Protein AF-A0A925RNS9-F1 (afdb_monomer)

Secondary structure (DSSP, 8-state):
-----------------------S---------------------HHHHHHHHHHHHHTT--HHHHHHHHHHHHHHHHHHHHHHHHHHHHHHHHTTSTTT--HHHHHHHHHHHHHT-

Radius of gyration: 34.18 Å; Cα contacts (8 Å, |Δi|>4): 17; chains: 1; bounding box: 109×57×57 Å

pLDDT: mean 77.47, std 22.99, range [34.75, 98.5]

Structure (mmCIF, N/CA/C/O backbone):
data_AF-A0A925RNS9-F1
#
_entry.id   AF-A0A925RNS9-F1
#
loop_
_atom_site.group_PDB
_atom_site.id
_atom_site.type_symbol
_atom_site.label_atom_id
_atom_site.label_alt_id
_atom_site.label_comp_id
_atom_site.label_asym_id
_atom_site.label_entity_id
_atom_site.label_seq_id
_atom_site.pdbx_PDB_ins_code
_atom_site.Cartn_x
_atom_site.Cartn_y
_atom_site.Cartn_z
_atom_site.occupancy
_atom_site.B_iso_or_equiv
_atom_site.auth_seq_id
_atom_site.auth_comp_id
_atom_site.auth_asym_id
_atom_site.auth_atom_id
_atom_site.pdbx_PDB_model_num
ATOM 1 N N . MET A 1 1 ? 68.727 16.557 -30.327 1.00 36.56 1 MET A N 1
ATOM 2 C CA . MET A 1 1 ? 68.602 17.552 -29.247 1.00 36.56 1 MET A CA 1
ATOM 3 C C . MET A 1 1 ? 67.139 17.585 -28.864 1.00 36.56 1 MET A C 1
ATOM 5 O O . MET A 1 1 ? 66.337 18.042 -29.663 1.00 36.56 1 MET A O 1
ATOM 9 N N . GLU A 1 2 ? 66.770 16.714 -27.924 1.00 36.66 2 GLU A N 1
ATOM 10 C CA . GLU A 1 2 ? 66.654 17.036 -26.476 1.00 36.66 2 GLU A CA 1
ATOM 11 C C . GLU A 1 2 ? 65.220 17.535 -26.229 1.00 36.66 2 GLU A C 1
ATOM 13 O O . GLU A 1 2 ? 64.859 18.603 -26.706 1.00 36.66 2 GLU A O 1
ATOM 18 N N . ILE A 1 3 ? 64.271 16.689 -25.787 1.00 37.25 3 ILE A N 1
ATOM 19 C CA . ILE A 1 3 ? 64.115 16.107 -24.426 1.00 37.25 3 ILE A CA 1
ATOM 20 C C . ILE A 1 3 ? 64.275 17.244 -23.386 1.00 37.25 3 ILE A C 1
ATOM 22 O O . ILE A 1 3 ? 65.263 17.954 -23.445 1.00 37.25 3 ILE A O 1
ATOM 26 N N . GLU A 1 4 ? 63.369 17.628 -22.492 1.00 42.41 4 GLU A N 1
ATOM 27 C CA . GLU A 1 4 ? 62.556 16.971 -21.464 1.00 42.41 4 GLU A CA 1
ATOM 28 C C . GLU A 1 4 ? 61.519 18.032 -21.014 1.00 42.41 4 GLU A C 1
ATOM 30 O O . GLU A 1 4 ? 61.744 19.230 -21.154 1.00 42.41 4 GLU A O 1
ATOM 35 N N . LEU A 1 5 ? 60.290 17.689 -20.624 1.00 40.31 5 LEU A N 1
ATOM 36 C CA . LEU A 1 5 ? 59.954 17.253 -19.263 1.00 40.31 5 LEU A CA 1
ATOM 37 C C . LEU A 1 5 ? 60.436 18.233 -18.162 1.00 40.31 5 LEU A C 1
ATOM 39 O O . LEU A 1 5 ? 61.612 18.520 -18.017 1.00 40.31 5 LEU A O 1
ATOM 43 N N . GLN A 1 6 ? 59.476 18.627 -17.316 1.00 34.75 6 GLN A N 1
ATOM 44 C CA . GLN A 1 6 ? 59.648 19.131 -15.945 1.00 34.75 6 GLN A CA 1
ATOM 45 C C . GLN A 1 6 ? 60.093 20.590 -15.747 1.00 34.75 6 GLN A C 1
AT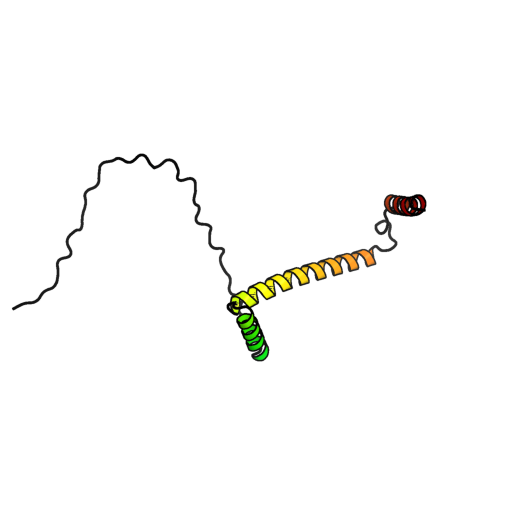OM 47 O O . GLN A 1 6 ? 61.257 20.940 -15.876 1.00 34.75 6 GLN A O 1
ATOM 52 N N . HIS A 1 7 ? 59.194 21.392 -15.171 1.00 39.34 7 HIS A N 1
ATOM 53 C CA . HIS A 1 7 ? 59.390 21.744 -13.762 1.00 39.34 7 HIS A CA 1
ATOM 54 C C . HIS A 1 7 ? 58.109 22.305 -13.144 1.00 39.34 7 HIS A C 1
ATOM 56 O O . HIS A 1 7 ? 57.724 23.457 -13.329 1.00 39.34 7 HIS A O 1
ATOM 62 N N . ALA A 1 8 ? 57.457 21.451 -12.365 1.00 44.03 8 ALA A N 1
ATOM 63 C CA . ALA A 1 8 ? 56.503 21.854 -11.360 1.00 44.03 8 ALA A CA 1
ATOM 64 C C . ALA A 1 8 ? 57.256 22.589 -10.246 1.00 44.03 8 ALA A C 1
ATOM 66 O O . ALA A 1 8 ? 57.851 21.922 -9.411 1.00 44.03 8 ALA A O 1
ATOM 67 N N . GLN A 1 9 ? 57.237 23.924 -10.214 1.00 40.00 9 GLN A N 1
ATOM 68 C CA . GLN A 1 9 ? 57.559 24.689 -9.002 1.00 40.00 9 GLN A CA 1
ATOM 69 C C . GLN A 1 9 ? 56.749 25.983 -8.928 1.00 40.0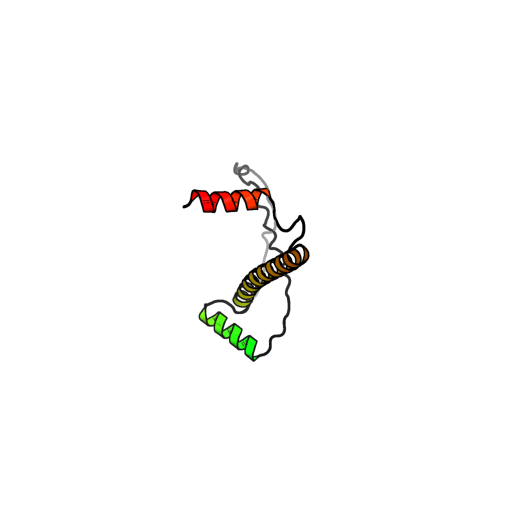0 9 GLN A C 1
ATOM 71 O O . GLN A 1 9 ? 57.149 27.043 -9.395 1.00 40.00 9 GLN A O 1
ATOM 76 N N . SER A 1 10 ? 55.582 25.890 -8.296 1.00 39.38 10 SER A N 1
ATOM 77 C CA . SER A 1 10 ? 54.915 27.027 -7.646 1.00 39.38 10 SER A CA 1
ATOM 78 C C . SER A 1 10 ? 54.172 26.535 -6.396 1.00 39.38 10 SER A C 1
ATOM 80 O O . SER A 1 10 ? 52.981 26.746 -6.205 1.00 39.38 10 SER A O 1
ATOM 82 N N . TYR A 1 11 ? 54.916 25.796 -5.577 1.00 35.31 11 TYR A N 1
ATOM 83 C CA . TYR A 1 11 ? 54.750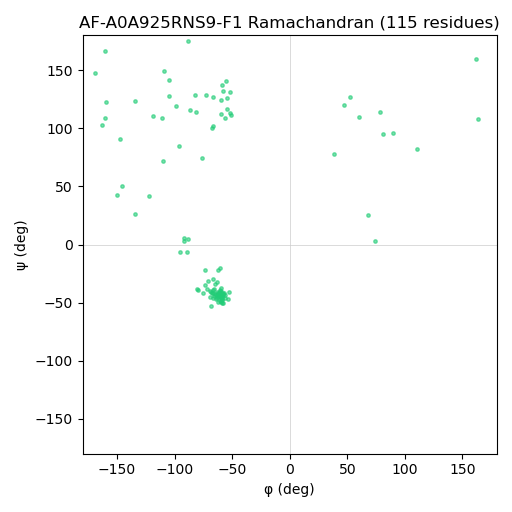 25.602 -4.135 1.00 35.31 11 TYR A CA 1
ATOM 84 C C . TYR A 1 11 ? 55.787 26.597 -3.558 1.00 35.31 11 TYR A C 1
ATOM 86 O O . TYR A 1 11 ? 56.930 26.526 -3.988 1.00 35.31 11 TYR A O 1
ATOM 94 N N . THR A 1 12 ? 55.534 27.635 -2.757 1.00 40.72 12 THR A N 1
ATOM 95 C CA . THR A 1 12 ? 54.648 27.833 -1.608 1.00 40.72 12 THR A CA 1
ATOM 96 C C . THR A 1 12 ? 54.380 29.331 -1.346 1.00 40.72 12 THR A C 1
ATOM 98 O O . THR A 1 12 ? 55.098 30.208 -1.811 1.00 40.72 12 THR A O 1
ATOM 101 N N . GLU A 1 13 ? 53.369 29.593 -0.509 1.00 36.41 13 GLU A N 1
ATOM 102 C CA . GLU A 1 13 ? 53.337 30.665 0.506 1.00 36.41 13 GLU A CA 1
ATOM 103 C C . GLU A 1 13 ? 53.466 32.144 0.088 1.00 36.41 13 GLU A C 1
ATOM 105 O O . GLU A 1 13 ? 54.552 32.704 -0.057 1.00 36.41 13 GLU A O 1
ATOM 110 N N . ARG A 1 14 ? 52.341 32.866 0.213 1.00 37.72 14 ARG A N 1
ATOM 111 C CA . ARG A 1 14 ? 52.259 33.946 1.215 1.00 37.72 14 ARG A CA 1
ATOM 112 C C . ARG A 1 14 ? 50.819 34.338 1.566 1.00 37.72 14 ARG A C 1
ATOM 114 O O . ARG A 1 14 ? 50.106 34.990 0.816 1.00 37.72 14 ARG A O 1
ATOM 121 N N . ARG A 1 15 ? 50.449 33.963 2.788 1.00 39.03 15 ARG A N 1
ATOM 122 C CA . ARG A 1 15 ? 49.405 34.535 3.654 1.00 39.03 15 ARG A CA 1
ATOM 123 C C . ARG A 1 15 ? 49.780 36.015 3.906 1.00 39.03 15 ARG A C 1
ATOM 125 O O . ARG A 1 15 ? 50.900 36.281 4.325 1.00 39.03 15 ARG A O 1
ATOM 132 N N . THR A 1 16 ? 48.962 37.031 3.639 1.00 41.75 16 THR A N 1
ATOM 133 C CA . THR A 1 16 ? 47.963 37.622 4.555 1.00 41.75 16 THR A CA 1
ATOM 134 C C . THR A 1 16 ? 47.565 39.020 4.052 1.00 41.75 16 THR A C 1
ATOM 136 O O . THR A 1 16 ? 48.368 39.671 3.387 1.00 41.75 16 THR A O 1
ATOM 139 N N . ARG A 1 17 ? 46.391 39.481 4.525 1.00 35.94 17 ARG A N 1
ATOM 140 C CA . ARG A 1 17 ? 45.796 40.841 4.543 1.00 35.94 17 ARG A CA 1
ATOM 141 C C . ARG A 1 17 ? 44.589 40.973 3.608 1.00 35.94 17 ARG A C 1
ATOM 143 O O . ARG A 1 17 ? 44.733 41.206 2.422 1.00 35.94 17 ARG A O 1
ATOM 150 N N . SER A 1 18 ? 43.409 40.557 4.064 1.00 39.28 18 SER A N 1
ATOM 151 C CA . SER A 1 18 ? 42.483 41.316 4.932 1.00 39.28 18 SER A CA 1
ATOM 152 C C . SER A 1 18 ? 41.645 42.318 4.143 1.00 39.28 18 SER A C 1
ATOM 154 O O . SER A 1 18 ? 42.087 43.441 3.928 1.00 39.28 18 SER A O 1
ATOM 156 N N . ALA A 1 19 ? 40.440 41.891 3.775 1.00 41.97 19 ALA A N 1
ATOM 157 C CA . ALA A 1 19 ? 39.186 42.641 3.850 1.00 41.97 19 ALA A CA 1
ATOM 158 C C . ALA A 1 19 ? 38.184 41.918 2.949 1.00 41.97 19 ALA A C 1
ATOM 160 O O . ALA A 1 19 ? 38.329 41.954 1.738 1.00 41.97 19 ALA A O 1
ATOM 161 N N . ASP A 1 20 ? 37.198 41.243 3.531 1.00 44.59 20 ASP A N 1
ATOM 162 C CA . ASP A 1 20 ? 35.839 41.589 3.136 1.00 44.59 20 ASP A CA 1
ATOM 163 C C . ASP A 1 20 ? 34.832 41.129 4.183 1.00 44.59 20 ASP A C 1
ATOM 165 O O . ASP A 1 20 ? 34.767 39.975 4.616 1.00 44.59 20 ASP A O 1
ATOM 169 N N . LEU A 1 21 ? 34.088 42.123 4.644 1.00 44.75 21 LEU A N 1
ATOM 170 C CA . LEU A 1 21 ? 33.055 42.056 5.656 1.00 44.75 21 LEU A CA 1
ATOM 171 C C . LEU A 1 21 ? 31.798 41.438 5.030 1.00 44.75 21 LEU A C 1
ATOM 173 O O . LEU A 1 21 ? 30.834 42.135 4.745 1.00 44.75 21 LEU A O 1
ATOM 177 N N . ALA A 1 22 ? 31.812 40.124 4.806 1.00 42.25 22 ALA A N 1
ATOM 178 C CA . ALA A 1 22 ? 30.645 39.367 4.336 1.00 42.25 22 ALA A CA 1
ATOM 179 C C . ALA A 1 22 ? 30.438 38.051 5.118 1.00 42.25 22 ALA A C 1
ATOM 181 O O . ALA A 1 22 ? 29.884 37.083 4.612 1.00 42.25 22 ALA A O 1
ATOM 182 N N . GLY A 1 23 ? 30.906 38.002 6.371 1.00 40.56 23 GLY A N 1
ATOM 183 C CA . GLY A 1 23 ? 30.860 36.811 7.233 1.00 40.56 23 GLY A CA 1
ATOM 184 C C . GLY A 1 23 ? 29.631 36.680 8.141 1.00 40.56 23 GLY A C 1
ATOM 185 O O . GLY A 1 23 ? 29.596 35.774 8.964 1.00 40.56 23 GLY A O 1
ATOM 186 N N . TRP A 1 24 ? 28.633 37.562 8.031 1.00 41.97 24 TRP A N 1
ATOM 187 C CA . TRP A 1 24 ? 27.501 37.621 8.971 1.00 41.97 24 TRP A CA 1
ATOM 188 C C . TRP A 1 24 ? 26.135 37.449 8.296 1.00 41.97 24 TRP A C 1
ATOM 190 O O . TRP A 1 24 ? 25.192 38.135 8.651 1.00 41.97 24 TRP A O 1
ATOM 200 N N . LEU A 1 25 ? 26.014 36.525 7.337 1.00 39.09 25 LEU A N 1
ATOM 201 C CA . LEU A 1 25 ? 24.726 35.964 6.886 1.00 39.09 25 LEU A CA 1
ATOM 202 C C . LEU A 1 25 ? 24.887 34.510 6.388 1.00 39.09 25 LEU A C 1
ATOM 204 O O . LEU A 1 25 ? 24.318 34.130 5.372 1.00 39.09 25 LEU A O 1
ATOM 208 N N . PHE A 1 26 ? 25.662 33.666 7.078 1.00 47.12 26 PHE A N 1
ATOM 209 C CA . PHE A 1 26 ? 25.655 32.217 6.815 1.00 47.12 26 PHE A CA 1
ATOM 210 C C . PHE A 1 26 ? 24.998 31.481 7.982 1.00 47.12 26 PHE A C 1
ATOM 212 O O . PHE A 1 26 ? 25.633 30.850 8.824 1.00 47.12 26 PHE A O 1
ATOM 219 N N . SER A 1 27 ? 23.678 31.640 8.052 1.00 46.56 27 SER A N 1
ATOM 220 C CA . SER A 1 27 ? 22.807 30.854 8.914 1.00 46.56 27 SER A CA 1
ATOM 221 C C . SER A 1 27 ? 22.806 29.394 8.440 1.00 46.56 27 SER A C 1
ATOM 223 O O . SER A 1 27 ? 22.128 29.071 7.474 1.00 46.56 27 SER A O 1
ATOM 225 N N . TRP A 1 28 ? 23.548 28.528 9.134 1.00 50.81 28 TRP A N 1
ATOM 226 C CA . TRP A 1 28 ? 23.266 27.096 9.317 1.00 50.81 28 TRP A CA 1
ATOM 227 C C . TRP A 1 28 ? 22.693 26.345 8.100 1.00 50.81 28 TRP A C 1
ATOM 229 O O . TRP A 1 28 ? 21.516 25.995 8.078 1.00 50.81 28 TRP A O 1
ATOM 239 N N . GLN A 1 29 ? 23.534 25.991 7.126 1.00 55.22 29 GLN A N 1
ATOM 240 C CA . GLN A 1 29 ? 23.206 24.900 6.205 1.00 55.22 29 GLN A CA 1
ATOM 241 C C . GLN A 1 29 ? 23.866 23.618 6.725 1.00 55.22 29 GLN A C 1
ATOM 243 O O . GLN A 1 29 ? 24.982 23.267 6.349 1.00 55.22 29 GLN A O 1
ATOM 248 N N . LEU A 1 30 ? 23.185 22.931 7.646 1.00 59.78 30 LEU A N 1
ATOM 249 C CA . LEU A 1 30 ? 23.452 21.514 7.890 1.00 59.78 30 LEU A CA 1
ATOM 250 C C . LEU A 1 30 ? 23.326 20.798 6.534 1.00 59.78 30 LEU A C 1
ATOM 252 O O . LEU A 1 30 ? 22.281 20.954 5.893 1.00 59.78 30 LEU A O 1
ATOM 256 N N . PRO A 1 31 ? 24.321 20.025 6.062 1.00 55.53 31 PRO A N 1
ATOM 257 C CA . PRO A 1 31 ? 24.054 19.093 4.982 1.00 55.53 31 PRO A CA 1
ATOM 258 C C . PRO A 1 31 ? 22.972 18.152 5.507 1.00 55.53 31 PRO A C 1
ATOM 260 O O . PRO A 1 31 ? 23.197 17.414 6.468 1.00 55.53 31 PRO A O 1
ATOM 263 N N . ALA A 1 32 ? 21.772 18.228 4.932 1.00 58.31 32 ALA A N 1
ATOM 264 C CA . ALA A 1 32 ? 20.752 17.225 5.159 1.00 58.31 32 ALA A CA 1
ATOM 265 C C . ALA A 1 32 ? 21.414 15.869 4.889 1.00 58.31 32 ALA A C 1
ATOM 267 O O . ALA A 1 32 ? 21.829 15.594 3.763 1.00 58.31 32 ALA A O 1
ATOM 268 N N . MET A 1 33 ? 21.598 15.067 5.942 1.00 57.94 33 MET A N 1
ATOM 269 C CA . MET A 1 33 ? 22.063 13.694 5.815 1.00 57.94 33 MET A CA 1
ATOM 270 C C . MET A 1 33 ? 21.154 13.022 4.792 1.00 57.94 33 MET A C 1
ATOM 272 O O . MET A 1 33 ? 19.958 12.875 5.045 1.00 57.94 33 MET A O 1
ATOM 276 N N . ILE A 1 34 ? 21.696 12.646 3.632 1.00 60.72 34 ILE A N 1
ATOM 277 C CA . ILE A 1 34 ? 20.986 11.767 2.706 1.00 60.72 34 ILE A CA 1
ATOM 278 C C . ILE A 1 34 ? 20.622 10.534 3.544 1.00 60.72 34 ILE A C 1
ATOM 280 O O . ILE A 1 34 ? 21.536 9.897 4.080 1.00 60.72 34 ILE A O 1
ATOM 284 N N . PRO A 1 35 ? 19.329 10.235 3.765 1.00 64.44 35 PRO A N 1
ATOM 285 C CA . PRO A 1 35 ? 18.957 9.124 4.624 1.00 64.44 35 PRO A CA 1
ATOM 286 C C . PRO A 1 35 ? 19.580 7.853 4.050 1.00 64.44 35 PRO A C 1
ATOM 288 O O . PRO A 1 35 ? 19.501 7.615 2.845 1.00 64.44 35 PRO A O 1
ATOM 291 N N . ALA A 1 36 ? 20.230 7.062 4.904 1.00 76.12 36 ALA A N 1
ATOM 292 C CA . ALA A 1 36 ? 20.906 5.840 4.489 1.00 76.12 36 ALA A CA 1
ATOM 293 C C . ALA A 1 36 ? 19.908 4.908 3.781 1.00 76.12 36 ALA A C 1
ATOM 295 O O . ALA A 1 36 ? 19.011 4.343 4.412 1.00 76.12 36 ALA A O 1
ATOM 296 N N . THR A 1 37 ? 20.045 4.761 2.465 1.00 79.50 37 THR A N 1
ATOM 297 C CA . THR A 1 37 ? 19.240 3.832 1.678 1.00 79.50 37 THR A CA 1
ATOM 298 C C . THR A 1 37 ? 19.697 2.408 1.979 1.00 79.50 37 THR A C 1
ATOM 300 O O . THR A 1 37 ? 20.884 2.089 1.937 1.00 79.50 37 THR A O 1
ATOM 303 N N . LYS A 1 38 ? 18.747 1.535 2.324 1.00 83.88 38 LYS A N 1
ATOM 304 C CA . LYS A 1 38 ? 18.995 0.100 2.506 1.00 83.88 38 LYS A CA 1
ATOM 305 C C . LYS A 1 38 ? 18.428 -0.643 1.304 1.00 83.88 38 LYS A C 1
ATOM 307 O O . LYS A 1 38 ? 17.259 -0.459 0.971 1.00 83.88 38 LYS A O 1
ATOM 312 N N . ASN A 1 39 ? 19.247 -1.476 0.667 1.00 86.44 39 ASN A N 1
ATOM 313 C CA . ASN A 1 39 ? 18.812 -2.288 -0.465 1.00 86.44 39 ASN A CA 1
ATOM 314 C C . ASN A 1 39 ? 18.101 -3.548 0.036 1.00 86.44 39 ASN A C 1
ATOM 316 O O . ASN A 1 39 ? 18.635 -4.283 0.864 1.00 86.44 39 ASN A O 1
ATOM 320 N N . PHE A 1 40 ? 16.900 -3.791 -0.484 1.00 84.94 40 PHE A N 1
ATOM 321 C CA . PHE A 1 40 ? 16.138 -5.015 -0.266 1.00 84.94 40 PHE A CA 1
ATOM 322 C C . PHE A 1 40 ? 16.100 -5.794 -1.582 1.00 84.94 40 PHE A C 1
ATOM 324 O O . PHE A 1 40 ? 15.479 -5.353 -2.549 1.00 84.94 40 PHE A O 1
ATOM 331 N N . HIS A 1 41 ? 16.815 -6.917 -1.641 1.00 88.56 41 HIS A N 1
ATOM 332 C CA . HIS A 1 41 ? 16.875 -7.755 -2.835 1.00 88.56 41 HIS A CA 1
ATOM 333 C C . HIS A 1 41 ? 15.711 -8.744 -2.831 1.00 88.56 41 HIS A C 1
ATOM 335 O O . HIS A 1 41 ? 15.632 -9.609 -1.962 1.00 88.56 41 HIS A O 1
ATOM 341 N N . LEU A 1 42 ? 14.824 -8.612 -3.814 1.00 87.31 42 LEU A N 1
ATOM 342 C CA . LEU A 1 42 ? 13.668 -9.480 -3.994 1.00 87.31 42 LEU A CA 1
ATOM 343 C C . LEU A 1 42 ? 13.783 -10.179 -5.356 1.00 87.31 42 LEU A C 1
ATOM 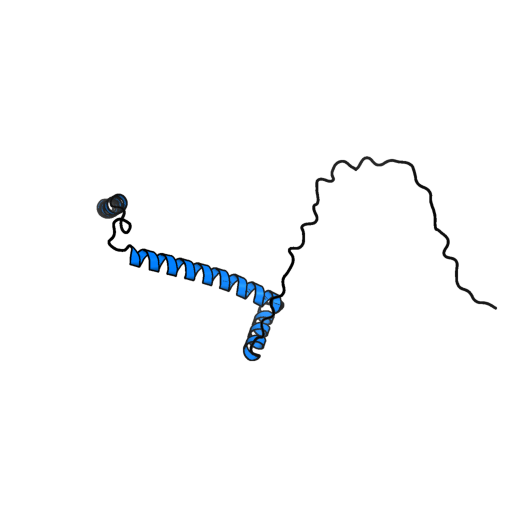345 O O . LEU A 1 42 ? 13.670 -9.497 -6.377 1.00 87.31 42 LEU A O 1
ATOM 349 N N . PRO A 1 43 ? 14.027 -11.501 -5.408 1.00 93.31 43 PRO A N 1
ATOM 350 C CA . PRO A 1 43 ? 13.958 -12.228 -6.667 1.00 93.31 43 PRO A CA 1
ATOM 351 C C . PRO A 1 43 ? 12.509 -12.231 -7.162 1.00 93.31 43 PRO A C 1
ATOM 353 O O . PRO A 1 43 ? 11.594 -12.596 -6.423 1.00 93.31 43 PRO A O 1
ATOM 356 N N . LEU A 1 44 ? 12.306 -11.807 -8.408 1.00 93.19 44 LEU A N 1
ATOM 357 C CA . LEU A 1 44 ? 10.996 -11.793 -9.051 1.00 93.19 44 LEU A CA 1
ATOM 358 C C . LEU A 1 44 ? 10.901 -12.944 -10.059 1.00 93.19 44 LEU A C 1
ATOM 360 O O . LEU A 1 44 ? 11.880 -13.200 -10.764 1.00 93.19 44 LEU A O 1
ATOM 364 N N . PRO A 1 45 ? 9.739 -13.611 -10.172 1.00 96.75 45 PRO A N 1
ATOM 365 C CA . PRO A 1 45 ? 9.453 -14.464 -11.319 1.00 96.75 45 PRO A CA 1
ATOM 366 C C . PRO A 1 45 ? 9.597 -13.669 -12.621 1.00 96.75 45 PRO A C 1
ATOM 368 O O . PRO A 1 45 ? 9.175 -12.514 -12.681 1.00 96.75 45 PRO A O 1
ATOM 371 N N . GLU A 1 46 ? 10.156 -14.289 -13.659 1.00 96.94 46 GLU A N 1
ATOM 372 C CA . GLU A 1 46 ? 10.476 -13.627 -14.935 1.00 96.94 46 GLU A CA 1
ATOM 373 C C . GLU A 1 46 ? 9.267 -12.901 -15.542 1.00 96.94 46 GLU A C 1
ATOM 375 O O . GLU A 1 46 ? 9.345 -11.710 -15.833 1.00 96.94 46 GLU A O 1
ATOM 380 N N . ALA A 1 47 ? 8.110 -13.568 -15.594 1.00 97.12 47 ALA A N 1
ATOM 381 C CA . ALA A 1 47 ? 6.876 -12.974 -16.108 1.00 97.12 47 ALA A CA 1
ATOM 382 C C . ALA A 1 47 ? 6.475 -11.685 -15.364 1.00 97.12 47 ALA A C 1
ATOM 384 O O . ALA A 1 47 ? 6.086 -10.699 -15.985 1.00 97.12 47 ALA A O 1
ATOM 385 N N . PHE A 1 48 ? 6.616 -11.670 -14.035 1.00 95.12 48 PHE A N 1
ATOM 386 C CA . PHE A 1 48 ? 6.278 -10.498 -13.229 1.00 95.12 48 PHE A CA 1
ATOM 387 C C . PHE A 1 48 ? 7.316 -9.379 -13.378 1.00 95.12 48 PHE A C 1
ATOM 389 O O . PHE A 1 48 ? 6.970 -8.198 -13.376 1.00 95.12 48 PHE A O 1
ATOM 396 N N . TYR A 1 49 ? 8.593 -9.735 -13.540 1.00 95.81 49 TYR A N 1
ATOM 397 C CA . TYR A 1 49 ? 9.640 -8.767 -13.856 1.00 95.81 49 TYR A CA 1
ATOM 398 C C . TYR A 1 49 ? 9.356 -8.048 -15.184 1.00 95.81 49 TYR A C 1
ATOM 400 O O . TYR A 1 49 ? 9.462 -6.819 -15.253 1.00 95.81 49 TYR A O 1
ATOM 408 N N . ASP A 1 50 ? 8.963 -8.792 -16.219 1.00 97.00 50 ASP A N 1
ATOM 409 C CA . ASP A 1 50 ? 8.659 -8.229 -17.534 1.00 97.00 50 ASP A CA 1
ATOM 410 C C . ASP A 1 50 ? 7.412 -7.345 -17.517 1.00 97.00 50 ASP A C 1
ATOM 412 O O . ASP A 1 50 ? 7.442 -6.243 -18.073 1.00 97.00 50 ASP A O 1
ATOM 416 N N . GLU A 1 51 ? 6.357 -7.769 -16.820 1.00 96.69 51 GLU A N 1
ATOM 417 C CA . GLU A 1 51 ? 5.144 -6.973 -16.616 1.00 96.69 51 GLU A CA 1
ATOM 418 C C . GLU A 1 51 ? 5.463 -5.641 -15.922 1.00 96.69 51 GLU A C 1
ATOM 420 O O . GLU A 1 51 ? 5.137 -4.567 -16.435 1.00 96.69 51 GLU A O 1
ATOM 425 N N . LEU A 1 52 ? 6.197 -5.689 -14.806 1.00 96.00 52 LEU A N 1
ATOM 426 C CA . LEU A 1 52 ? 6.622 -4.504 -14.061 1.00 96.00 52 LEU A CA 1
ATOM 427 C C . LEU A 1 52 ? 7.454 -3.554 -14.934 1.00 96.00 52 LEU A C 1
ATOM 429 O O . LEU A 1 52 ? 7.300 -2.332 -14.874 1.00 96.00 52 LEU A O 1
ATOM 433 N N . LYS A 1 53 ? 8.339 -4.111 -15.765 1.00 96.94 53 LYS A N 1
ATOM 434 C CA . LYS A 1 53 ? 9.180 -3.344 -16.686 1.00 96.94 53 LYS A CA 1
ATOM 435 C C . LYS A 1 53 ? 8.380 -2.751 -17.848 1.00 96.94 53 LYS A C 1
ATOM 437 O O . LYS A 1 53 ? 8.780 -1.700 -18.353 1.00 96.94 53 LYS A O 1
ATOM 442 N N . SER A 1 54 ? 7.309 -3.403 -18.299 1.00 98.06 54 SER A N 1
ATOM 443 C CA . SER A 1 54 ? 6.386 -2.854 -19.302 1.00 98.06 54 SER A CA 1
ATOM 444 C C . SER A 1 54 ? 5.607 -1.680 -18.722 1.00 98.06 54 SER A C 1
ATOM 446 O O . SER A 1 54 ? 5.696 -0.574 -19.248 1.00 98.06 54 SER A O 1
ATOM 448 N N . ALA A 1 55 ? 4.968 -1.882 -17.568 1.00 97.62 55 ALA A N 1
ATOM 449 C CA . ALA A 1 55 ? 4.193 -0.850 -16.887 1.00 97.62 55 ALA A CA 1
ATOM 450 C C . ALA A 1 55 ? 5.044 0.392 -16.572 1.00 97.62 55 ALA A C 1
ATOM 452 O O . ALA A 1 55 ? 4.631 1.520 -16.829 1.00 97.62 55 ALA A O 1
ATOM 453 N N . ALA A 1 56 ? 6.281 0.198 -16.099 1.00 97.94 56 ALA A N 1
ATOM 454 C CA . ALA A 1 56 ? 7.210 1.298 -15.855 1.00 97.94 56 ALA A CA 1
ATOM 455 C C . ALA A 1 56 ? 7.543 2.094 -17.133 1.00 97.94 56 ALA A C 1
ATOM 457 O O . ALA A 1 56 ? 7.628 3.322 -17.090 1.00 97.94 56 ALA A O 1
ATOM 458 N N . ARG A 1 57 ? 7.703 1.407 -18.276 1.00 97.88 57 ARG A N 1
ATOM 459 C CA . ARG A 1 57 ? 7.942 2.050 -19.577 1.00 97.88 57 ARG A CA 1
ATOM 460 C C . ARG A 1 57 ? 6.737 2.861 -20.041 1.00 97.88 57 ARG A C 1
ATOM 462 O O . ARG A 1 57 ? 6.935 3.973 -20.520 1.00 97.88 57 ARG A O 1
ATOM 469 N N . GLU A 1 58 ? 5.526 2.341 -19.871 1.00 97.88 58 GLU A N 1
ATOM 470 C CA . GLU A 1 58 ? 4.282 3.032 -20.242 1.00 97.88 58 GLU A CA 1
ATOM 471 C C . GLU A 1 58 ? 4.116 4.362 -19.501 1.00 97.88 58 GLU A C 1
ATOM 473 O O . GLU A 1 58 ? 3.692 5.352 -20.094 1.00 97.88 58 GLU A O 1
ATOM 478 N N . VAL A 1 59 ? 4.521 4.417 -18.230 1.00 95.88 59 VAL A N 1
ATOM 479 C CA . VAL A 1 59 ? 4.463 5.643 -17.416 1.00 95.88 59 VAL A CA 1
ATOM 480 C C . VAL A 1 59 ? 5.745 6.486 -17.470 1.00 95.88 59 VAL A C 1
ATOM 482 O O . VAL A 1 59 ? 5.847 7.497 -16.778 1.00 95.88 59 VAL A O 1
ATOM 485 N N . GLY A 1 60 ? 6.740 6.086 -18.270 1.00 96.75 60 GLY A N 1
ATOM 486 C CA . GLY A 1 60 ? 7.995 6.824 -18.440 1.00 96.75 60 GLY A CA 1
ATOM 487 C C . GLY A 1 60 ? 8.896 6.861 -17.199 1.00 96.75 60 GLY A C 1
ATOM 488 O O . GLY A 1 60 ? 9.698 7.784 -17.051 1.00 96.75 60 GLY A O 1
ATOM 489 N N . LEU A 1 61 ? 8.785 5.879 -16.298 1.00 95.88 61 LEU A N 1
ATOM 490 C CA . LEU A 1 61 ? 9.579 5.799 -15.071 1.00 95.88 61 LEU A CA 1
ATOM 491 C C . LEU A 1 61 ? 10.612 4.661 -15.132 1.00 95.88 61 LEU A C 1
ATOM 493 O O . LEU A 1 61 ? 10.365 3.611 -15.726 1.00 95.88 61 LEU A O 1
ATOM 497 N N . PRO A 1 62 ? 11.771 4.799 -14.458 1.00 95.94 62 PRO A N 1
ATOM 498 C CA . PRO A 1 62 ? 12.652 3.661 -14.221 1.00 95.94 62 PRO A CA 1
ATOM 499 C C . PRO A 1 62 ? 11.926 2.562 -13.436 1.00 95.94 62 PRO A C 1
ATOM 501 O O . PRO A 1 62 ? 11.271 2.854 -12.435 1.00 95.94 62 PRO A O 1
ATOM 504 N N . ALA A 1 63 ? 12.110 1.296 -13.824 1.00 93.50 63 ALA A N 1
ATOM 505 C CA . ALA A 1 63 ? 11.424 0.153 -13.207 1.00 93.50 63 ALA A CA 1
ATOM 506 C C . ALA A 1 63 ? 11.580 0.099 -11.677 1.00 93.50 63 ALA A C 1
ATOM 508 O O . ALA A 1 63 ? 10.607 -0.125 -10.964 1.00 93.50 63 ALA A O 1
ATOM 509 N N . THR A 1 64 ? 12.775 0.393 -11.154 1.00 92.56 64 THR A N 1
ATOM 510 C CA . THR A 1 64 ? 13.021 0.451 -9.704 1.00 92.56 64 THR A CA 1
ATOM 511 C C . THR A 1 64 ? 12.187 1.529 -9.013 1.00 92.56 64 THR A C 1
ATOM 513 O O . THR A 1 64 ? 11.644 1.288 -7.938 1.00 92.56 64 THR A O 1
ATOM 516 N N . ARG A 1 65 ? 12.063 2.715 -9.622 1.00 94.12 65 ARG A N 1
ATOM 517 C CA . ARG A 1 65 ? 11.270 3.816 -9.062 1.00 94.12 65 ARG A CA 1
ATOM 518 C C . ARG A 1 65 ? 9.783 3.487 -9.107 1.00 94.12 65 ARG A C 1
ATOM 520 O O . ARG A 1 65 ? 9.099 3.651 -8.103 1.00 94.12 65 ARG A O 1
ATOM 527 N N . PHE A 1 66 ? 9.314 2.971 -10.240 1.00 95.94 66 PHE A N 1
ATOM 528 C CA . PHE A 1 66 ? 7.938 2.514 -10.391 1.00 95.94 66 PHE A CA 1
ATOM 529 C C . PHE A 1 66 ? 7.582 1.458 -9.334 1.00 95.94 66 PHE A C 1
ATOM 531 O O . PHE A 1 66 ? 6.577 1.587 -8.643 1.00 95.94 66 PHE A O 1
ATOM 538 N N . ALA A 1 67 ? 8.459 0.473 -9.116 1.00 93.81 67 ALA A N 1
ATOM 539 C CA . ALA A 1 67 ? 8.277 -0.547 -8.085 1.00 93.81 67 ALA A CA 1
ATOM 540 C C . ALA A 1 67 ? 8.198 0.048 -6.670 1.00 93.81 67 ALA A C 1
ATOM 542 O O . ALA A 1 67 ? 7.350 -0.352 -5.876 1.00 93.81 67 ALA A O 1
ATOM 543 N N . GLN A 1 68 ? 9.064 1.013 -6.344 1.00 93.56 68 GLN A N 1
ATOM 544 C CA . GLN A 1 68 ? 9.037 1.702 -5.050 1.00 93.56 68 GLN A CA 1
ATOM 545 C C . GLN A 1 68 ? 7.721 2.457 -4.829 1.00 93.56 68 GLN A C 1
ATOM 547 O O . GLN A 1 68 ? 7.144 2.374 -3.745 1.00 93.56 68 GLN A O 1
ATOM 552 N N . GLU A 1 69 ? 7.231 3.169 -5.843 1.00 95.12 69 GLU A N 1
ATOM 553 C CA . GLU A 1 69 ? 5.972 3.920 -5.774 1.00 95.12 69 GLU A CA 1
ATOM 554 C C . GLU A 1 69 ? 4.752 2.987 -5.688 1.00 95.12 69 GLU A C 1
ATOM 556 O O . GLU A 1 69 ? 3.855 3.215 -4.866 1.00 95.12 69 GLU A O 1
ATOM 561 N N . LEU A 1 70 ? 4.759 1.890 -6.453 1.00 96.06 70 LEU A N 1
ATOM 562 C CA . LEU A 1 70 ? 3.73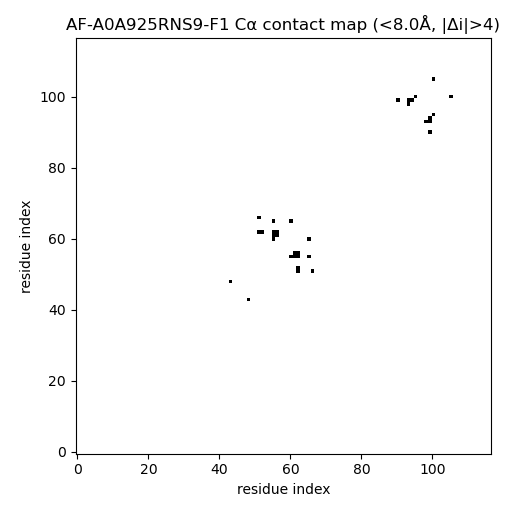7 0.846 -6.395 1.00 96.06 70 LEU A CA 1
ATOM 563 C C . LEU A 1 70 ? 3.683 0.203 -5.003 1.00 96.06 70 LEU A C 1
ATOM 565 O O . LEU A 1 70 ? 2.613 0.119 -4.402 1.00 96.06 70 LEU A O 1
ATOM 569 N N . MET A 1 71 ? 4.837 -0.185 -4.447 1.00 95.06 71 MET A N 1
ATOM 570 C CA . MET A 1 71 ? 4.924 -0.756 -3.099 1.00 95.06 71 MET A CA 1
ATOM 571 C C . MET A 1 71 ? 4.472 0.235 -2.028 1.00 95.06 71 MET A C 1
ATOM 573 O O . MET A 1 71 ? 3.744 -0.150 -1.117 1.00 95.06 71 MET A O 1
ATOM 577 N N . LYS A 1 72 ? 4.866 1.511 -2.128 1.00 96.19 72 LYS A N 1
ATOM 578 C CA . LYS A 1 72 ? 4.444 2.550 -1.180 1.00 96.19 72 LYS A CA 1
ATOM 579 C C . LYS A 1 72 ? 2.920 2.664 -1.135 1.00 96.19 72 LYS A C 1
ATOM 581 O O . LYS A 1 72 ? 2.333 2.587 -0.059 1.00 96.19 72 LYS A O 1
ATOM 586 N N . THR A 1 73 ? 2.294 2.772 -2.304 1.00 96.19 73 THR A N 1
ATOM 587 C CA . THR A 1 73 ? 0.832 2.852 -2.424 1.00 96.19 73 THR A CA 1
ATOM 588 C C . THR A 1 73 ? 0.161 1.578 -1.903 1.00 96.19 73 THR A C 1
ATOM 590 O O . THR A 1 73 ? -0.803 1.649 -1.141 1.00 96.19 73 THR A O 1
ATOM 593 N N . GLY A 1 74 ? 0.711 0.408 -2.242 1.00 97.50 74 GLY A N 1
ATOM 594 C CA . GLY A 1 74 ? 0.222 -0.878 -1.750 1.00 97.50 74 GLY A CA 1
ATOM 595 C C . GLY A 1 74 ? 0.287 -1.002 -0.225 1.00 97.50 74 GLY A C 1
ATOM 596 O O . GLY A 1 74 ? -0.657 -1.492 0.392 1.00 97.50 74 GLY A O 1
ATOM 597 N N . PHE A 1 75 ? 1.357 -0.511 0.408 1.00 97.44 75 PHE A N 1
ATOM 598 C CA . PHE A 1 75 ? 1.483 -0.521 1.867 1.00 97.44 75 PHE A CA 1
ATOM 599 C C . PHE A 1 75 ? 0.463 0.377 2.556 1.00 97.44 75 PHE A C 1
ATOM 601 O O . PHE A 1 75 ? -0.054 -0.000 3.610 1.00 97.44 75 PHE A O 1
ATOM 608 N N . ASP A 1 76 ? 0.155 1.538 1.985 1.00 96.62 76 ASP A N 1
ATOM 609 C CA . ASP A 1 76 ? -0.848 2.434 2.555 1.00 96.62 76 ASP A CA 1
ATOM 610 C C . ASP A 1 76 ? -2.239 1.786 2.540 1.00 96.62 76 ASP A C 1
ATOM 612 O O . ASP A 1 76 ? -2.938 1.801 3.559 1.00 96.62 76 ASP A O 1
ATOM 616 N N . GLU A 1 77 ? -2.616 1.132 1.439 1.00 97.81 77 GLU A N 1
ATOM 617 C CA . GLU A 1 77 ? -3.895 0.419 1.363 1.00 97.81 77 GLU A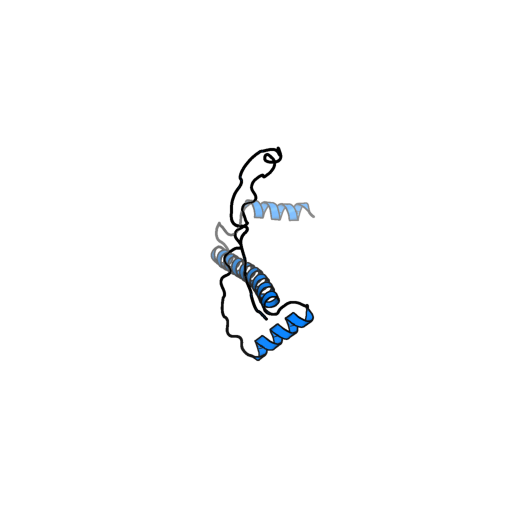 CA 1
ATOM 618 C C . GLU A 1 77 ? -3.923 -0.828 2.254 1.00 97.81 77 GLU A C 1
ATOM 620 O O . GLU A 1 77 ? -4.904 -1.073 2.965 1.00 97.81 77 GLU A O 1
ATOM 625 N N . TRP A 1 78 ? -2.822 -1.582 2.300 1.00 98.12 78 TRP A N 1
ATOM 626 C CA . TRP A 1 78 ? -2.687 -2.726 3.198 1.00 98.12 78 TRP A CA 1
ATOM 627 C C . TRP A 1 78 ? -2.855 -2.311 4.667 1.00 98.12 78 TRP A C 1
ATOM 629 O O . TRP A 1 78 ? -3.611 -2.946 5.403 1.00 98.12 78 TRP A O 1
ATOM 639 N N . ARG A 1 79 ? -2.233 -1.199 5.090 1.00 98.31 79 ARG A N 1
ATOM 640 C CA . ARG A 1 79 ? -2.379 -0.648 6.449 1.00 98.31 79 ARG A CA 1
ATOM 641 C C . ARG A 1 79 ? -3.814 -0.227 6.750 1.00 98.31 79 ARG A C 1
ATOM 643 O O . ARG A 1 79 ? -4.322 -0.540 7.826 1.00 98.31 79 ARG A O 1
ATOM 650 N N . ARG A 1 80 ? -4.478 0.472 5.823 1.00 97.94 80 ARG A N 1
ATOM 651 C CA . ARG A 1 80 ? -5.889 0.879 5.977 1.00 97.94 80 ARG A CA 1
ATOM 652 C C . ARG A 1 80 ? -6.794 -0.333 6.146 1.00 97.94 80 ARG A C 1
ATOM 654 O O . ARG A 1 80 ? -7.648 -0.355 7.029 1.00 97.94 80 ARG A O 1
ATOM 661 N N . THR A 1 81 ? -6.585 -1.352 5.323 1.00 98.12 81 THR A N 1
ATOM 662 C CA . THR A 1 81 ? -7.363 -2.589 5.368 1.00 98.12 81 THR A CA 1
ATOM 663 C C . THR A 1 81 ? -7.130 -3.358 6.663 1.00 98.12 81 THR A C 1
ATOM 665 O O . THR A 1 81 ? -8.105 -3.738 7.306 1.00 98.12 81 THR A O 1
ATOM 668 N N . ARG A 1 82 ? -5.877 -3.495 7.113 1.00 98.19 82 ARG A N 1
ATOM 669 C CA . ARG A 1 82 ? -5.553 -4.119 8.405 1.00 98.19 82 ARG A CA 1
ATOM 670 C C . ARG A 1 82 ? -6.211 -3.406 9.580 1.00 98.19 82 ARG A C 1
ATOM 672 O O . ARG A 1 82 ? -6.895 -4.052 10.363 1.00 98.19 82 ARG A O 1
ATOM 679 N N . ARG A 1 83 ? -6.116 -2.076 9.638 1.00 98.50 83 ARG A N 1
ATOM 680 C CA . ARG A 1 83 ? -6.769 -1.287 10.692 1.00 98.50 83 ARG A CA 1
ATOM 681 C C . ARG A 1 83 ? -8.284 -1.496 10.709 1.00 98.50 83 ARG A C 1
ATOM 683 O O . ARG A 1 83 ? -8.863 -1.699 11.768 1.00 98.50 83 ARG A O 1
ATOM 690 N N . ARG A 1 84 ? -8.938 -1.471 9.541 1.00 98.19 84 ARG A N 1
ATOM 691 C CA . ARG A 1 84 ? -10.386 -1.734 9.438 1.00 98.19 84 ARG A CA 1
ATOM 692 C C . ARG A 1 84 ? -10.747 -3.135 9.930 1.00 98.19 84 ARG A C 1
ATOM 694 O O . ARG A 1 84 ? -11.754 -3.291 10.610 1.00 98.19 84 ARG A O 1
ATOM 701 N N . GLN A 1 85 ? -9.934 -4.139 9.607 1.00 98.19 85 GLN A N 1
ATOM 702 C CA . GLN A 1 85 ? -10.142 -5.512 10.073 1.00 98.19 85 GLN A CA 1
ATOM 703 C C . GLN A 1 85 ? -10.007 -5.627 11.593 1.00 98.19 85 GLN A C 1
ATOM 705 O O . GLN A 1 85 ? -10.833 -6.288 12.214 1.00 98.19 85 GLN A O 1
ATOM 710 N N . GLU A 1 86 ? -9.014 -4.965 12.184 1.00 98.00 86 GLU A N 1
ATOM 711 C CA . GLU A 1 86 ? -8.809 -4.927 13.636 1.00 98.00 86 GLU A CA 1
ATOM 712 C C . GLU A 1 86 ? -9.975 -4.237 14.351 1.00 98.00 86 GLU A C 1
ATOM 714 O O . GLU A 1 86 ? -10.532 -4.802 15.289 1.00 98.00 86 GLU A O 1
ATOM 719 N N . ILE A 1 87 ? -10.416 -3.075 13.855 1.00 95.94 87 ILE A N 1
ATOM 720 C CA . ILE A 1 87 ? -11.595 -2.371 14.384 1.00 95.94 87 ILE A CA 1
ATOM 721 C C . ILE A 1 87 ? -12.836 -3.260 14.287 1.00 95.94 87 ILE A C 1
ATOM 723 O O . ILE A 1 87 ? -13.570 -3.394 15.257 1.00 95.94 87 ILE A O 1
ATOM 727 N N . ALA A 1 88 ? -13.065 -3.905 13.141 1.00 95.94 88 ALA A N 1
ATOM 728 C CA . ALA A 1 88 ? -14.213 -4.789 12.965 1.00 95.94 88 ALA A CA 1
ATOM 729 C C . ALA A 1 88 ? -14.144 -6.028 13.872 1.00 95.94 88 ALA A C 1
ATOM 731 O O . ALA A 1 88 ? -15.177 -6.525 14.311 1.00 95.94 88 ALA A O 1
ATOM 732 N N . ALA A 1 89 ? -12.950 -6.561 14.139 1.00 96.69 89 ALA A N 1
ATOM 733 C CA . ALA A 1 89 ? -12.773 -7.663 15.077 1.00 96.69 89 ALA A CA 1
ATOM 734 C C . ALA A 1 89 ? -13.109 -7.228 16.509 1.00 96.69 89 ALA A C 1
ATOM 736 O O . ALA A 1 89 ? -13.876 -7.914 17.179 1.00 96.69 89 ALA A O 1
ATOM 737 N N . TYR A 1 90 ? -12.607 -6.065 16.930 1.00 93.12 90 TYR A N 1
ATOM 738 C CA . TYR A 1 90 ? -12.925 -5.487 18.231 1.00 93.12 90 TYR A CA 1
ATOM 739 C C . TYR A 1 90 ? -14.420 -5.178 18.371 1.00 93.12 90 TYR A C 1
ATOM 741 O O . TYR A 1 90 ? -15.043 -5.634 19.321 1.00 93.12 90 TYR A O 1
ATOM 749 N N . ALA A 1 91 ? -15.028 -4.504 17.392 1.00 92.12 91 ALA A N 1
ATOM 750 C CA . ALA A 1 91 ? -16.457 -4.192 17.398 1.00 92.12 91 ALA A CA 1
ATOM 751 C C . ALA A 1 91 ? -17.317 -5.458 17.542 1.00 92.12 91 ALA A C 1
ATOM 753 O O . ALA A 1 91 ? -18.224 -5.498 18.360 1.00 92.12 91 ALA A O 1
ATOM 754 N N . ARG A 1 92 ? -16.990 -6.543 16.823 1.00 93.31 92 ARG A N 1
ATOM 755 C CA . ARG A 1 92 ? -17.688 -7.832 16.992 1.00 93.31 92 ARG A CA 1
ATOM 756 C C . ARG A 1 92 ? -17.520 -8.435 18.384 1.00 93.31 92 ARG A C 1
ATOM 758 O O . ARG A 1 92 ? -18.409 -9.148 18.829 1.00 93.31 92 ARG A O 1
ATOM 765 N N . GLN A 1 93 ? -16.380 -8.205 19.030 1.00 92.50 93 GLN A N 1
ATOM 766 C CA . GLN A 1 93 ? -16.126 -8.685 20.385 1.00 92.50 93 GLN A CA 1
ATOM 767 C C . GLN A 1 93 ? -16.949 -7.914 21.423 1.00 92.50 93 GLN A C 1
ATOM 769 O O . GLN A 1 93 ? -17.403 -8.522 22.388 1.00 92.50 93 GLN A O 1
ATOM 774 N N . VAL A 1 94 ? -17.117 -6.602 21.243 1.00 91.25 94 VAL A N 1
ATOM 775 C CA . VAL A 1 94 ? -17.821 -5.739 22.206 1.00 91.25 94 VAL A CA 1
ATOM 776 C C . VAL A 1 94 ? -19.295 -5.521 21.879 1.00 91.25 94 VAL A C 1
ATOM 778 O O . VAL A 1 94 ? -20.002 -4.956 22.707 1.00 91.25 94 VAL A O 1
ATOM 781 N N . ALA A 1 95 ? -19.774 -5.989 20.725 1.00 88.69 95 ALA A N 1
ATOM 782 C CA . ALA A 1 95 ? -21.168 -5.861 20.313 1.00 88.69 95 ALA A CA 1
ATOM 783 C C . ALA A 1 95 ? -22.142 -6.374 21.389 1.00 88.69 95 ALA A C 1
ATOM 785 O O . ALA A 1 95 ? -21.981 -7.476 21.918 1.00 88.69 95 ALA A O 1
ATOM 786 N N . GLY A 1 96 ? -23.158 -5.575 21.712 1.00 84.38 96 GLY A N 1
ATOM 787 C CA . GLY A 1 96 ? -24.127 -5.837 22.776 1.00 84.38 96 GLY A CA 1
ATOM 788 C C . GLY A 1 96 ? -23.611 -5.640 24.207 1.00 84.38 96 GLY A C 1
ATOM 789 O O . GLY A 1 96 ? -24.355 -5.908 25.151 1.00 84.38 96 GLY A O 1
ATOM 790 N N . SER A 1 97 ? -22.364 -5.198 24.400 1.00 86.44 97 SER A N 1
ATOM 791 C CA . SER A 1 97 ? -21.843 -4.796 25.713 1.00 86.44 97 SER A CA 1
ATOM 792 C C . SER A 1 97 ? -22.105 -3.312 25.999 1.00 86.44 97 SER A C 1
ATOM 794 O O . SER A 1 97 ? -22.575 -2.571 25.140 1.00 86.44 97 SER A O 1
ATOM 796 N N . THR A 1 98 ? -21.764 -2.851 27.206 1.00 82.44 98 THR A N 1
ATOM 797 C CA . THR A 1 98 ? -21.841 -1.424 27.575 1.00 82.44 98 THR A CA 1
ATOM 798 C C . THR A 1 98 ? -20.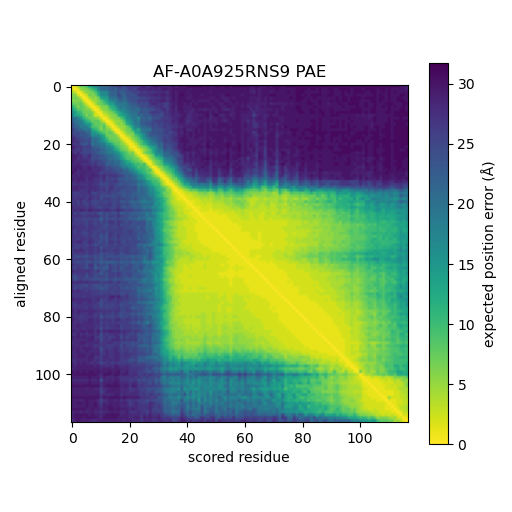958 -0.521 26.715 1.00 82.44 98 THR A C 1
ATOM 800 O O . THR A 1 98 ? -21.207 0.677 26.664 1.00 82.44 98 THR A O 1
ATOM 803 N N . ASP A 1 99 ? -19.949 -1.086 26.049 1.00 80.12 99 ASP A N 1
ATOM 804 C CA . ASP A 1 99 ? -19.025 -0.354 25.179 1.00 80.12 99 ASP A CA 1
ATOM 805 C C . ASP A 1 99 ? -19.524 -0.273 23.720 1.00 80.12 99 ASP A C 1
ATOM 807 O O . ASP A 1 99 ? -18.897 0.388 22.894 1.00 80.12 99 ASP A O 1
ATOM 811 N N . ASP A 1 100 ? -20.625 -0.956 23.379 1.00 79.62 100 ASP A N 1
ATOM 812 C CA . ASP A 1 100 ? -21.185 -1.004 22.018 1.00 79.62 100 ASP A CA 1
ATOM 813 C C . ASP A 1 100 ? -22.006 0.243 21.667 1.00 79.62 100 ASP A C 1
ATOM 815 O O . ASP A 1 100 ? -21.954 0.744 20.544 1.00 79.62 100 ASP A O 1
ATOM 819 N N . LEU A 1 101 ? -22.773 0.750 22.638 1.00 77.19 101 LEU A N 1
ATOM 820 C CA . LEU A 1 101 ? -23.745 1.821 22.445 1.00 77.19 101 LEU A CA 1
ATOM 821 C C . LEU A 1 101 ? -23.625 2.859 23.555 1.00 77.19 101 LEU A C 1
ATOM 823 O O . LEU A 1 101 ? -23.783 2.548 24.734 1.00 77.19 101 LEU A O 1
ATOM 827 N N . ASP A 1 102 ? -23.395 4.108 23.156 1.00 81.75 102 ASP A N 1
ATOM 828 C CA . ASP A 1 102 ? -23.503 5.259 24.047 1.00 81.75 102 ASP A CA 1
ATOM 829 C C . ASP A 1 102 ? -24.990 5.658 24.163 1.00 81.75 102 ASP A C 1
ATOM 831 O O . ASP A 1 102 ? -25.582 6.119 23.176 1.00 81.75 102 ASP A O 1
ATOM 835 N N . PRO A 1 103 ? -25.615 5.522 25.350 1.00 83.12 103 PRO A N 1
ATOM 836 C CA . PRO A 1 103 ? -27.033 5.824 25.535 1.00 83.12 103 PRO A CA 1
ATOM 837 C C . PRO A 1 103 ? -27.396 7.289 25.266 1.00 83.12 103 PRO A C 1
ATOM 839 O O . PRO A 1 103 ? -28.569 7.612 25.066 1.00 83.12 103 PRO A O 1
ATOM 842 N N . GLU A 1 104 ? -26.440 8.217 25.337 1.00 87.31 104 GLU A N 1
ATOM 843 C CA . GLU A 1 104 ? -26.663 9.617 24.967 1.00 87.31 104 GLU A CA 1
ATOM 844 C C . GLU A 1 104 ? -26.716 9.781 23.448 1.00 87.31 104 GLU A C 1
ATOM 846 O O . GLU A 1 104 ? -27.613 10.464 22.945 1.00 87.31 104 GLU A O 1
ATOM 851 N N . LEU A 1 105 ? -25.831 9.096 22.716 1.00 83.56 105 LEU A N 1
ATOM 852 C CA . LEU A 1 105 ? -25.835 9.102 21.251 1.00 83.56 105 LEU A CA 1
ATOM 853 C C . LEU A 1 105 ? -27.075 8.413 20.675 1.00 83.56 105 LEU A C 1
ATOM 855 O O . LEU A 1 105 ? -27.655 8.933 19.722 1.00 83.56 105 LEU A O 1
ATOM 859 N N . GLU A 1 106 ? -27.537 7.308 21.267 1.00 84.88 106 GLU A N 1
ATOM 860 C CA . GLU A 1 106 ? -28.795 6.672 20.848 1.00 84.88 106 GLU A CA 1
ATOM 861 C C . GLU A 1 106 ? -29.985 7.625 20.989 1.00 84.88 106 GLU A C 1
ATOM 863 O O . GLU A 1 106 ? -30.761 7.819 20.050 1.00 84.88 106 GLU A O 1
ATOM 868 N N . ARG A 1 107 ? -30.112 8.268 22.157 1.00 88.75 107 ARG A N 1
ATOM 869 C CA . ARG A 1 107 ? -31.191 9.229 22.420 1.00 88.75 107 ARG A CA 1
ATOM 870 C C . ARG A 1 107 ? -31.129 10.422 21.471 1.00 88.75 107 ARG A C 1
ATOM 872 O O . ARG A 1 107 ? -32.171 10.852 20.977 1.00 88.75 107 ARG A O 1
ATOM 879 N N . ALA A 1 108 ? -29.933 10.943 21.199 1.00 88.12 108 ALA A N 1
ATOM 880 C CA . ALA A 1 108 ? -29.740 12.026 20.241 1.00 88.12 108 ALA A CA 1
ATOM 881 C C . ALA A 1 108 ? -30.132 11.610 18.812 1.00 88.12 108 ALA A C 1
ATOM 883 O O . ALA A 1 108 ? -30.793 12.382 18.119 1.00 88.12 108 ALA A O 1
ATOM 884 N N . GLY A 1 109 ? -29.792 10.386 18.394 1.00 87.94 109 GLY A N 1
ATOM 885 C CA . GLY A 1 109 ? -30.162 9.843 17.086 1.00 87.94 109 GLY A CA 1
ATOM 886 C C . GLY A 1 109 ? -31.674 9.695 16.909 1.00 87.94 109 GLY A C 1
ATOM 887 O O . GLY A 1 109 ? -32.221 10.146 15.905 1.00 87.94 109 GLY A O 1
ATOM 888 N N . ILE A 1 110 ? -32.366 9.142 17.912 1.00 90.75 110 ILE A N 1
ATOM 889 C CA . ILE A 1 110 ? -33.835 9.043 17.911 1.00 90.75 110 ILE A CA 1
ATOM 890 C C . ILE A 1 110 ? -34.464 10.435 17.830 1.00 90.75 110 ILE A C 1
ATOM 892 O O . ILE A 1 110 ? -35.373 10.650 17.034 1.00 90.75 110 ILE A O 1
ATOM 896 N N . LYS A 1 111 ? -33.965 11.388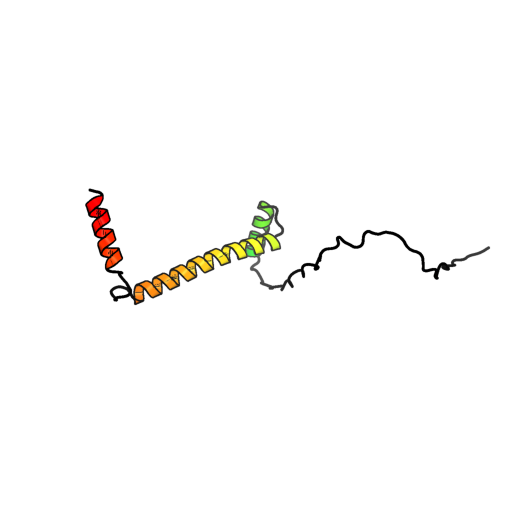 18.624 1.00 89.88 111 LYS A N 1
ATOM 897 C CA . LYS A 1 111 ? -34.470 12.761 18.618 1.00 89.88 111 LYS A CA 1
ATOM 898 C C . LYS A 1 111 ? -34.322 13.419 17.242 1.00 89.88 111 LYS A C 1
ATOM 900 O O . LYS A 1 111 ? -35.294 13.979 16.759 1.00 89.88 111 LYS A O 1
ATOM 905 N N . SER A 1 112 ? -33.159 13.303 16.595 1.00 90.44 112 SER A N 1
ATOM 906 C CA . SER A 1 112 ? -32.947 13.862 15.250 1.00 90.44 112 SER A CA 1
ATOM 907 C C . SER A 1 112 ? -33.943 13.303 14.232 1.00 90.44 112 SER A C 1
ATOM 909 O O . SER A 1 112 ? -34.506 14.060 13.458 1.00 90.44 112 SER A O 1
ATOM 911 N N . LEU A 1 113 ? -34.209 11.992 14.262 1.00 90.69 113 LEU A N 1
ATOM 912 C CA . LEU A 1 113 ? -35.162 11.356 13.344 1.00 90.69 113 LEU A CA 1
ATOM 913 C C . LEU A 1 113 ? -36.613 11.801 13.565 1.00 90.69 113 LEU A C 1
ATOM 915 O O . LEU A 1 113 ? -37.395 11.779 12.621 1.00 90.69 113 LEU A O 1
ATOM 919 N N . VAL A 1 114 ? -36.977 12.152 14.801 1.00 90.69 114 VAL A N 1
ATOM 920 C CA . VAL A 1 114 ? -38.314 12.655 15.152 1.00 90.69 114 VAL A 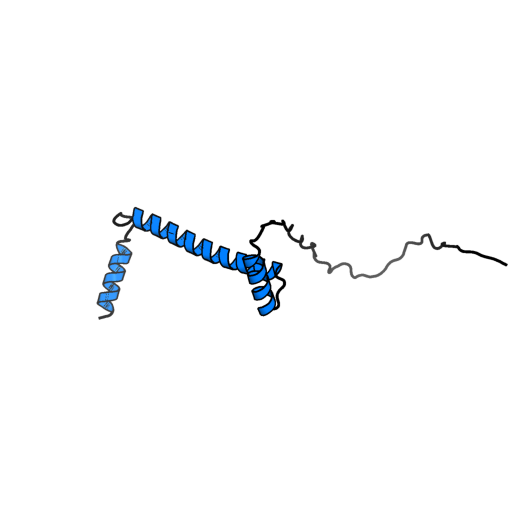CA 1
ATOM 921 C C . VAL A 1 114 ? -38.453 14.139 14.815 1.00 90.69 114 VAL A C 1
ATOM 923 O O . VAL A 1 114 ? -39.511 14.552 14.357 1.00 90.69 114 VAL A O 1
ATOM 926 N N . ASP A 1 115 ? -37.396 14.925 15.027 1.00 87.88 115 ASP A N 1
ATOM 927 C CA . ASP A 1 115 ? -37.383 16.367 14.760 1.00 87.88 115 ASP A CA 1
ATOM 928 C C . ASP A 1 115 ? -37.314 16.686 13.244 1.00 87.88 115 ASP A C 1
ATOM 930 O O . ASP A 1 115 ? -37.714 17.776 12.839 1.00 87.88 115 ASP A O 1
ATOM 934 N N . ASP A 1 116 ? -36.842 15.746 12.411 1.00 73.94 116 ASP A N 1
ATOM 935 C CA . ASP A 1 116 ? -36.753 15.870 10.942 1.00 73.94 116 ASP A CA 1
ATOM 936 C C . ASP A 1 116 ? -38.037 15.422 10.184 1.00 73.94 116 ASP A C 1
ATOM 938 O O . ASP A 1 116 ? -38.034 15.387 8.947 1.00 73.94 116 ASP A O 1
ATOM 942 N N . GLN A 1 117 ? -39.127 15.068 10.887 1.00 55.88 117 GLN A N 1
ATOM 943 C CA . GLN A 1 117 ? -40.451 14.732 10.313 1.00 55.88 117 GLN A CA 1
ATOM 944 C C . GLN A 1 117 ? -41.435 15.905 10.354 1.00 55.88 117 GLN A C 1
ATOM 946 O O . GLN A 1 117 ? -42.210 16.031 9.375 1.00 55.88 117 GLN A O 1
#

Sequence (117 aa):
MEIELQHAQSYTERRTRSADLAGWLFSWQLPAMIPATKNFHLPLPEAFYDELKSAAREVGLPATRFAQELMKTGFDEWRRTRRRQEIAAYARQVAGSTDDLDPELERAGIKSLVDDQ

Solvent-accessible surface area (backbone atoms only — not comparable to full-atom values): 7805 Å² total; per-residue (Å²): 135,79,88,78,84,86,80,94,77,90,81,78,89,82,92,84,86,89,84,78,97,74,84,87,79,78,79,80,81,71,77,76,73,75,75,85,83,79,89,80,90,75,92,67,60,66,71,59,49,51,50,49,46,48,56,13,56,78,72,74,40,58,47,70,58,41,50,52,54,51,50,53,54,49,50,55,51,49,51,54,51,50,52,53,50,51,51,53,53,51,49,66,70,38,56,90,41,84,84,55,57,58,72,67,58,53,53,51,52,55,48,52,64,61,75,75,109

Foldseek 3Di:
DDDDDDDDDPDDDDDDDDDDDPPPPPPDDDPPPPPDDDDDDDDDDPVVLVVLCVVCVVVVHDSVVSVVVVVVVVVVVVVVVVVVVVVVVVQVVCPPHPVNDDPVVVVVVVVVVVVVD

Mean predicted aligned error: 16.25 Å